Protein AF-A0A922P242-F1 (afdb_monomer)

Sequence (150 aa):
MIADEDYDGLPPDGWLEEQARAEEERQRLISHHICVDHTVHLFADAANGDATALSFAIATVQRHALAKKELRLSVNDRDRLLDVTMQARGAILALIQDRHGNARLPFAASAVDAVAALIVMWSENEPWNDRPRELRNDVHTRALWLRQEA

Nearest PDB structures (foldseek):
  8ftw-assembly1_A  TM=3.265E-01  e=3.510E+00  Salmonella enterica subsp. enterica serovar Typhimurium
  1ory-assembly1_A  TM=2.666E-01  e=3.026E+00  Aquifex aeolicus VF5
  1orj-assembly2_B  TM=2.876E-01  e=6.048E+00  Aquifex aeolicus VF5

Foldseek 3Di:
DPDPPPDPVDDPPCPVVVVVVVVVVVVLVVVVVVLLVLLLVLLLVLLVQPLLSLLVSLVSLCVQLQDQDHDADDPVSLVSNLVSLVSSLVSLLVLLCVVPNDPCSVLSSVLSVLSNVSSVSSNDPDHLVVDDPVNSCSSSVSSVVSSVSD

Solvent-accessible surface area (backbone atoms only — not comparable to full-atom values): 8123 Å² total; per-residue (Å²): 135,82,80,93,78,88,74,91,81,67,78,61,93,63,47,69,61,51,48,51,52,51,50,52,51,48,52,51,52,52,52,49,50,54,52,51,54,50,38,42,49,23,26,50,42,16,38,75,58,36,32,66,34,35,22,53,27,46,52,51,49,52,56,48,30,66,42,92,83,53,86,58,44,50,72,67,55,38,50,53,45,46,51,34,47,60,63,13,44,62,31,51,51,49,56,44,33,76,75,65,36,73,85,48,46,71,60,49,55,52,14,53,50,25,44,48,48,39,48,54,48,25,43,45,90,65,58,66,84,79,50,61,67,67,59,54,49,52,34,50,50,32,31,53,51,49,38,73,70,67

Secondary structure (DSSP, 8-state):
---S----SPPPTTHHHHHHHHHHHHHHHHHHHHHHHHHHHHHHHHHTT-HHHHHHHHHHHHHHHT-TTPPPPPHHHHHHHHHHHHHHHHHHHHHHHHHH-GGGHHHHHHHHHHHHHHHHHHHSSS-GGGS-HHHHHHHHHHHHHHHHH-

Radius of gyration: 21.46 Å; Cα contacts (8 Å, |Δi|>4): 143; chains: 1; bounding box: 56×27×65 Å

Structure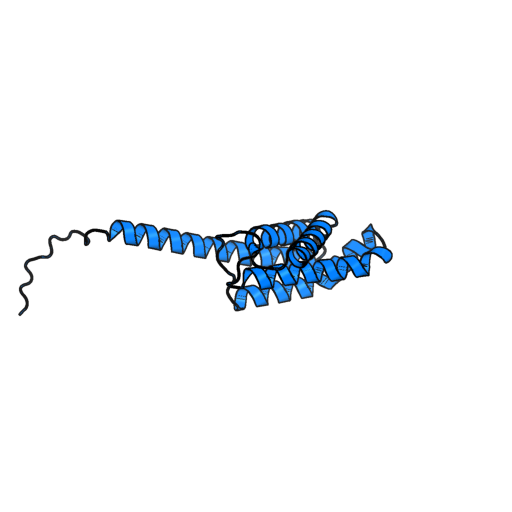 (mmCIF, N/CA/C/O backbone):
data_AF-A0A922P242-F1
#
_entry.id   AF-A0A922P242-F1
#
loop_
_atom_site.group_PDB
_atom_site.id
_atom_site.type_symbol
_atom_site.label_atom_id
_atom_site.label_alt_id
_atom_site.label_comp_id
_atom_site.label_asym_id
_atom_site.label_entity_id
_atom_site.label_seq_id
_atom_site.pdbx_PDB_ins_code
_atom_site.Cartn_x
_atom_site.Cartn_y
_atom_site.Cartn_z
_atom_site.occupancy
_atom_site.B_iso_or_equiv
_atom_site.auth_seq_id
_atom_site.auth_comp_id
_atom_site.auth_asym_id
_atom_site.auth_atom_id
_atom_site.pdbx_PDB_model_num
ATOM 1 N N . MET A 1 1 ? 38.165 -18.090 -42.884 1.00 42.22 1 MET A N 1
ATOM 2 C CA . MET A 1 1 ? 38.788 -16.816 -42.481 1.00 42.22 1 MET A CA 1
ATOM 3 C C . MET A 1 1 ? 37.833 -15.726 -42.909 1.00 42.22 1 MET A C 1
ATOM 5 O O . MET A 1 1 ? 37.749 -15.458 -44.098 1.00 42.22 1 MET A O 1
ATOM 9 N N . ILE A 1 2 ? 37.009 -15.241 -41.983 1.00 43.84 2 ILE A N 1
ATOM 10 C CA . ILE A 1 2 ? 36.173 -14.061 -42.228 1.00 43.84 2 ILE A CA 1
ATOM 11 C C . ILE A 1 2 ? 37.123 -12.872 -42.076 1.00 43.84 2 ILE A C 1
ATOM 13 O O . ILE A 1 2 ? 37.894 -12.848 -41.120 1.00 43.84 2 ILE A O 1
ATOM 17 N N . ALA A 1 3 ? 37.162 -12.007 -43.087 1.00 47.31 3 ALA A N 1
ATOM 18 C CA . ALA A 1 3 ? 38.038 -10.847 -43.125 1.00 47.31 3 ALA A CA 1
ATOM 19 C C . ALA A 1 3 ? 37.702 -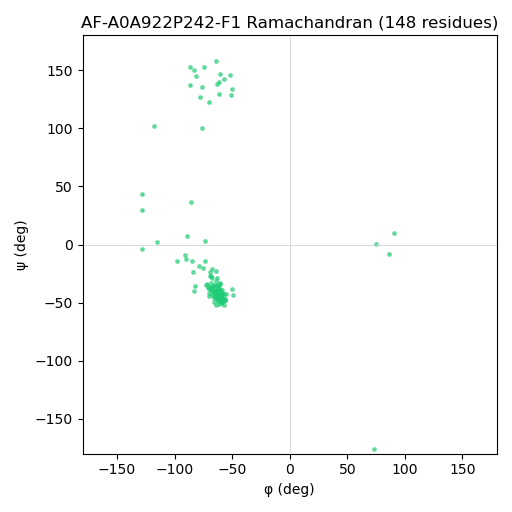9.906 -41.961 1.00 47.31 3 ALA A C 1
ATOM 21 O O . ALA A 1 3 ? 36.541 -9.572 -41.740 1.00 47.31 3 ALA A O 1
ATOM 22 N N . ASP A 1 4 ? 38.739 -9.526 -41.228 1.00 53.69 4 ASP A N 1
ATOM 23 C CA . ASP A 1 4 ? 38.725 -8.718 -40.006 1.00 53.69 4 ASP A CA 1
ATOM 24 C C . ASP A 1 4 ? 38.735 -7.206 -40.350 1.00 53.69 4 ASP A C 1
ATOM 26 O O . ASP A 1 4 ? 39.439 -6.426 -39.717 1.00 53.69 4 ASP A O 1
ATOM 30 N N . GLU A 1 5 ? 38.043 -6.793 -41.425 1.00 57.62 5 GLU A N 1
A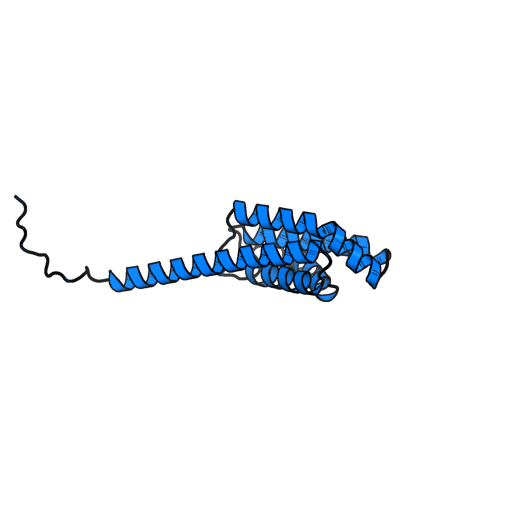TOM 31 C CA . GLU A 1 5 ? 38.271 -5.485 -42.082 1.00 57.62 5 GLU A CA 1
ATOM 32 C C . GLU A 1 5 ? 37.118 -4.464 -42.043 1.00 57.62 5 GLU A C 1
ATOM 34 O O . GLU A 1 5 ? 37.324 -3.352 -42.509 1.00 57.62 5 GLU A O 1
ATOM 39 N N . ASP A 1 6 ? 35.971 -4.734 -41.409 1.00 57.56 6 ASP A N 1
ATOM 40 C CA . ASP A 1 6 ? 34.846 -3.771 -41.370 1.00 57.56 6 ASP A CA 1
ATOM 41 C C . ASP A 1 6 ? 34.318 -3.491 -39.945 1.00 57.56 6 ASP A C 1
ATOM 43 O O . ASP A 1 6 ? 33.111 -3.450 -39.707 1.00 57.56 6 ASP A O 1
ATOM 47 N N . TYR A 1 7 ? 35.208 -3.308 -38.964 1.00 61.53 7 TYR A N 1
ATOM 48 C CA . TYR A 1 7 ? 34.835 -2.725 -37.666 1.00 61.53 7 TYR A CA 1
ATOM 49 C C . TYR A 1 7 ? 35.607 -1.420 -37.457 1.00 61.53 7 TYR A C 1
ATOM 51 O O . TYR A 1 7 ? 36.788 -1.425 -37.114 1.00 61.53 7 TYR A O 1
ATOM 59 N N . ASP A 1 8 ? 34.936 -0.289 -37.671 1.00 67.38 8 ASP A N 1
ATOM 60 C CA . ASP A 1 8 ? 35.474 1.075 -37.546 1.00 67.38 8 ASP A CA 1
ATOM 61 C C . ASP A 1 8 ? 35.692 1.524 -36.086 1.00 67.38 8 ASP A C 1
ATOM 63 O O . ASP A 1 8 ? 36.107 2.654 -35.821 1.00 67.38 8 ASP A O 1
ATOM 67 N N . GLY A 1 9 ? 35.442 0.632 -35.122 1.00 68.62 9 GLY A N 1
ATOM 68 C CA . GLY A 1 9 ? 35.561 0.915 -33.696 1.00 68.62 9 GLY A CA 1
ATOM 69 C C . GLY A 1 9 ? 34.417 1.760 -33.141 1.00 68.62 9 GLY A C 1
ATOM 70 O O . GLY A 1 9 ? 34.424 2.051 -31.941 1.00 68.62 9 GLY A O 1
ATOM 71 N N . LEU A 1 10 ? 33.440 2.145 -33.969 1.00 66.94 10 LEU A N 1
ATOM 72 C CA . LEU A 1 10 ? 32.264 2.870 -33.522 1.00 66.94 10 LEU A CA 1
ATOM 73 C C . LEU A 1 10 ? 31.200 1.871 -33.050 1.00 66.94 10 LEU A C 1
ATOM 75 O O . LEU A 1 10 ? 31.005 0.817 -33.659 1.00 66.94 10 LEU A O 1
ATOM 79 N N . PRO A 1 11 ? 30.523 2.153 -31.923 1.00 67.75 11 PRO A N 1
ATOM 80 C CA . PRO A 1 11 ? 29.405 1.328 -31.509 1.00 67.75 11 PRO A CA 1
ATOM 81 C C . PRO A 1 11 ? 28.316 1.355 -32.598 1.00 67.75 11 PRO A C 1
ATOM 83 O O . PRO A 1 11 ? 28.137 2.396 -33.234 1.00 67.75 11 PRO A O 1
ATOM 86 N N . PRO A 1 12 ? 27.576 0.249 -32.801 1.00 76.00 12 PRO A N 1
ATOM 87 C CA . PRO A 1 12 ? 26.513 0.181 -33.799 1.00 76.00 12 PRO A CA 1
ATOM 88 C C . PRO A 1 12 ? 25.523 1.343 -33.665 1.00 76.00 12 PRO A C 1
ATOM 90 O O . PRO A 1 12 ? 25.214 1.772 -32.548 1.00 76.00 12 PRO A O 1
ATOM 93 N N . ASP A 1 13 ? 24.981 1.821 -34.786 1.00 75.75 13 ASP A N 1
ATOM 94 C CA . ASP A 1 13 ? 23.935 2.847 -34.777 1.00 75.75 13 ASP A CA 1
ATOM 95 C C . ASP A 1 13 ? 22.785 2.447 -33.830 1.00 75.75 13 ASP A C 1
ATOM 97 O O . ASP A 1 13 ? 22.267 1.330 -33.882 1.00 75.75 13 ASP A O 1
ATOM 101 N N . GLY A 1 14 ? 22.400 3.357 -32.928 1.00 75.06 14 GLY A N 1
ATOM 102 C CA . GLY A 1 14 ? 21.364 3.124 -31.910 1.00 75.06 14 GLY A CA 1
ATOM 103 C C . GLY A 1 14 ? 21.843 2.472 -30.603 1.00 75.06 14 GLY A C 1
ATOM 104 O O . GLY A 1 14 ? 21.088 2.475 -29.630 1.00 75.06 14 GLY A O 1
ATOM 105 N N . TRP A 1 15 ? 23.093 1.999 -30.510 1.00 80.75 15 TRP A N 1
ATOM 106 C CA . TRP A 1 15 ? 23.633 1.364 -29.294 1.00 80.75 15 TRP A CA 1
ATOM 107 C C . TRP A 1 15 ? 23.658 2.307 -28.085 1.00 80.75 15 TRP A C 1
ATOM 109 O O . TRP A 1 15 ? 23.310 1.906 -26.978 1.00 80.75 15 TRP A O 1
ATOM 119 N N . LEU A 1 16 ? 24.005 3.583 -28.285 1.00 81.75 16 LEU A N 1
ATOM 120 C CA . LEU A 1 16 ? 23.995 4.586 -27.211 1.00 81.75 16 LEU A CA 1
ATOM 121 C C . LEU A 1 16 ? 22.571 4.894 -26.715 1.00 81.75 16 LEU A C 1
ATOM 123 O O . LEU A 1 16 ? 22.364 5.088 -25.520 1.00 81.75 16 LEU A O 1
ATOM 127 N N . GLU A 1 17 ? 21.579 4.905 -27.610 1.00 84.06 17 GLU A N 1
ATOM 128 C CA . GLU A 1 17 ? 20.168 5.106 -27.248 1.00 84.06 17 GLU A CA 1
ATOM 129 C C . GLU A 1 17 ? 19.578 3.878 -26.545 1.00 84.06 17 GLU A C 1
ATOM 131 O O . GLU A 1 17 ? 18.741 4.000 -25.649 1.00 84.06 17 GLU A O 1
ATOM 136 N N . GLU A 1 18 ? 19.998 2.679 -26.943 1.00 84.12 18 GLU A N 1
ATOM 137 C CA . GLU A 1 18 ? 19.640 1.431 -26.274 1.00 84.12 18 GLU A CA 1
ATOM 138 C C . GLU A 1 18 ? 20.275 1.341 -24.882 1.00 84.12 18 GLU A C 1
ATOM 140 O O . GLU A 1 18 ? 19.575 1.038 -23.917 1.00 84.12 18 GLU A O 1
ATOM 145 N N . GLN A 1 19 ? 21.552 1.713 -24.740 1.00 86.06 19 GLN A N 1
ATOM 146 C CA . GLN A 1 19 ? 22.212 1.815 -23.438 1.00 86.06 19 GLN A CA 1
ATOM 147 C C . GLN A 1 19 ? 21.554 2.848 -22.523 1.00 86.06 19 GLN A C 1
ATOM 149 O O . GLN A 1 19 ? 21.340 2.563 -21.347 1.00 86.06 19 GLN A O 1
ATOM 154 N N . ALA A 1 20 ? 21.199 4.024 -23.047 1.00 86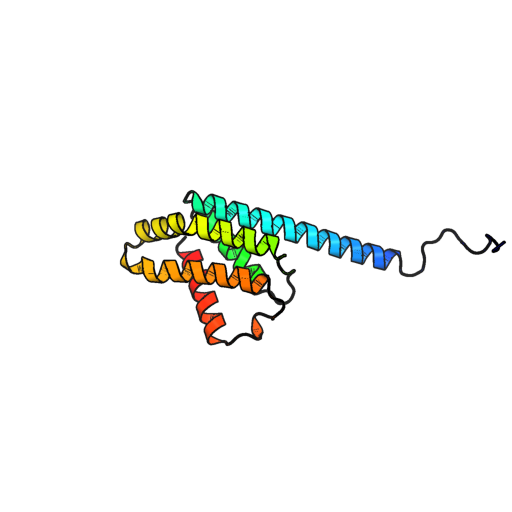.38 20 ALA A N 1
ATOM 155 C CA . ALA A 1 20 ? 20.514 5.050 -22.268 1.00 86.38 20 ALA A CA 1
ATOM 156 C C . ALA A 1 20 ? 19.148 4.558 -21.758 1.00 86.38 20 ALA A C 1
ATOM 158 O O . ALA A 1 20 ? 18.833 4.741 -20.583 1.00 86.38 20 ALA A O 1
ATOM 159 N N . ARG A 1 21 ? 18.368 3.872 -22.608 1.00 87.75 21 ARG A N 1
ATOM 160 C CA . ARG A 1 21 ? 17.091 3.256 -22.206 1.00 87.75 21 ARG A CA 1
ATOM 161 C C . ARG A 1 21 ? 17.278 2.146 -21.173 1.00 87.75 21 ARG A C 1
ATOM 163 O O . ARG A 1 21 ? 16.521 2.093 -20.208 1.00 87.75 21 ARG A O 1
ATOM 170 N N . ALA A 1 22 ? 18.283 1.290 -21.350 1.00 88.69 22 ALA A N 1
ATOM 171 C CA . ALA A 1 22 ? 18.586 0.215 -20.409 1.00 88.69 22 ALA A CA 1
ATOM 172 C C . ALA A 1 22 ? 19.005 0.757 -19.032 1.00 88.69 22 ALA A C 1
ATOM 174 O O . ALA A 1 22 ? 18.568 0.239 -18.005 1.00 88.69 22 ALA A O 1
ATOM 175 N N . GLU A 1 23 ? 19.811 1.821 -18.991 1.00 89.75 23 GLU A N 1
ATOM 176 C CA . GLU A 1 23 ? 20.209 2.454 -17.731 1.00 89.75 23 GLU A CA 1
ATOM 177 C C . GLU A 1 23 ? 19.039 3.202 -17.073 1.00 89.75 23 GLU A C 1
ATOM 179 O O . GLU A 1 23 ? 18.878 3.124 -15.856 1.00 89.75 23 GLU A O 1
ATOM 184 N N . GLU A 1 24 ? 18.165 3.857 -17.846 1.00 89.69 24 GLU A N 1
ATOM 185 C CA . GLU A 1 24 ? 16.932 4.459 -17.316 1.00 89.69 24 GLU A CA 1
ATOM 186 C C . GLU A 1 24 ? 16.014 3.397 -16.691 1.00 89.69 24 GLU A C 1
ATOM 188 O O . GLU A 1 24 ? 15.530 3.566 -15.567 1.00 89.69 24 GLU A O 1
ATOM 193 N N . GLU A 1 25 ? 15.805 2.273 -17.381 1.00 89.12 25 GLU A N 1
ATOM 194 C CA . GLU A 1 25 ? 15.020 1.150 -16.869 1.00 89.12 25 GLU A CA 1
ATOM 195 C C . GLU A 1 25 ? 15.644 0.563 -15.600 1.00 89.12 25 GLU A C 1
ATOM 197 O O . GLU A 1 25 ? 14.951 0.364 -14.597 1.00 89.12 25 GLU A O 1
ATOM 202 N N . ARG A 1 26 ? 16.963 0.363 -15.593 1.00 88.62 26 ARG A N 1
ATOM 203 C CA . ARG A 1 26 ? 17.700 -0.096 -14.414 1.00 88.62 26 ARG A CA 1
ATOM 204 C C . ARG A 1 26 ? 17.538 0.864 -13.239 1.00 88.62 26 ARG A C 1
ATOM 206 O O . ARG A 1 26 ? 17.245 0.419 -12.129 1.00 88.62 26 ARG A O 1
ATOM 213 N N . GLN A 1 27 ? 17.686 2.167 -13.462 1.00 89.06 27 GLN A N 1
ATOM 214 C CA . GLN A 1 27 ? 17.541 3.171 -12.412 1.00 89.06 27 GLN A CA 1
ATOM 215 C C . GLN A 1 27 ? 16.114 3.200 -11.859 1.00 89.06 27 GLN A C 1
ATOM 217 O O . GLN A 1 27 ? 15.905 3.339 -10.650 1.00 89.06 27 GLN A O 1
ATOM 222 N N . ARG A 1 28 ? 15.124 2.998 -12.730 1.00 88.69 28 ARG A N 1
ATOM 223 C CA . ARG A 1 28 ? 13.720 2.875 -12.344 1.00 88.69 28 ARG A CA 1
ATOM 224 C C . ARG A 1 28 ? 13.470 1.634 -11.483 1.00 88.69 28 ARG A C 1
ATOM 226 O O . ARG A 1 28 ? 12.773 1.741 -10.476 1.00 88.69 28 ARG A O 1
ATOM 233 N N . LEU A 1 29 ? 14.064 0.490 -11.829 1.00 88.88 29 LEU A N 1
ATOM 234 C CA . LEU A 1 29 ? 13.989 -0.745 -11.038 1.00 88.88 29 LEU A CA 1
ATOM 235 C C . LEU A 1 29 ? 14.652 -0.585 -9.662 1.00 88.88 29 LEU A C 1
ATOM 237 O O . LEU A 1 29 ? 14.060 -0.967 -8.654 1.00 88.88 29 LEU A O 1
ATOM 241 N N . ILE A 1 30 ? 15.835 0.035 -9.600 1.00 88.88 30 ILE A N 1
ATOM 242 C CA . ILE A 1 30 ? 16.531 0.328 -8.335 1.00 88.88 30 ILE A CA 1
ATOM 243 C C . ILE A 1 30 ? 15.674 1.242 -7.455 1.00 88.88 30 ILE A C 1
ATOM 245 O O . ILE A 1 30 ? 15.451 0.947 -6.282 1.00 88.88 30 ILE A O 1
ATOM 249 N N . SER A 1 31 ? 15.154 2.335 -8.021 1.00 88.00 31 SER A N 1
ATOM 250 C CA . SER A 1 31 ? 14.299 3.273 -7.289 1.00 88.00 31 SER A CA 1
ATOM 251 C C . SER A 1 31 ? 13.028 2.600 -6.767 1.00 88.00 31 SER A C 1
ATOM 253 O O . SER A 1 31 ? 12.631 2.849 -5.628 1.00 88.00 31 SER A O 1
ATOM 255 N N . HIS A 1 32 ? 12.423 1.717 -7.564 1.00 91.12 32 HIS A N 1
ATOM 256 C CA . HIS A 1 32 ? 11.266 0.936 -7.145 1.00 91.12 32 HIS A CA 1
ATOM 257 C C . HIS A 1 32 ? 11.599 0.016 -5.969 1.00 91.12 32 HIS A C 1
ATOM 259 O O . HIS A 1 32 ? 10.885 0.044 -4.970 1.00 91.12 32 HIS A O 1
ATOM 265 N N . HIS A 1 33 ? 12.706 -0.726 -6.038 1.00 89.69 33 HIS A N 1
ATOM 266 C CA . HIS A 1 33 ? 13.118 -1.621 -4.957 1.00 89.69 33 HIS A CA 1
ATOM 267 C C . HIS A 1 33 ? 13.395 -0.864 -3.650 1.00 89.69 33 HIS A C 1
ATOM 269 O O . HIS A 1 33 ? 12.873 -1.235 -2.602 1.00 89.69 33 HIS A O 1
ATOM 275 N N . ILE A 1 34 ? 14.106 0.269 -3.722 1.00 90.62 34 ILE A N 1
ATOM 276 C CA . ILE A 1 34 ? 14.337 1.148 -2.563 1.00 90.62 34 ILE A CA 1
ATOM 277 C C . ILE A 1 34 ? 13.008 1.638 -1.978 1.00 90.62 34 ILE A C 1
ATOM 279 O O . ILE A 1 34 ? 12.836 1.669 -0.761 1.00 90.62 34 ILE A O 1
ATOM 283 N N . CYS A 1 35 ? 12.055 2.019 -2.832 1.00 92.38 35 CYS A N 1
ATOM 284 C CA . CYS A 1 35 ? 10.748 2.476 -2.375 1.00 92.38 35 CYS A CA 1
ATOM 285 C C . CYS A 1 35 ? 9.969 1.364 -1.659 1.00 92.38 35 CYS A C 1
ATOM 287 O O . CYS A 1 35 ? 9.320 1.631 -0.645 1.00 92.38 35 CYS A O 1
ATOM 289 N N . VAL A 1 36 ? 10.027 0.132 -2.168 1.00 94.19 36 VAL A N 1
ATOM 290 C CA . VAL A 1 36 ? 9.395 -1.036 -1.543 1.00 94.19 36 VAL A CA 1
ATOM 291 C C . VAL A 1 36 ? 10.031 -1.323 -0.188 1.00 94.19 36 VAL A C 1
ATOM 293 O O . VAL A 1 36 ? 9.307 -1.376 0.803 1.00 94.19 36 VAL A O 1
ATOM 296 N N . ASP A 1 37 ? 11.359 -1.433 -0.111 1.00 96.06 37 ASP A N 1
ATOM 297 C CA . ASP A 1 37 ? 12.053 -1.709 1.153 1.00 96.06 37 ASP A CA 1
ATOM 298 C C . ASP A 1 37 ? 11.807 -0.605 2.188 1.00 96.06 37 ASP A C 1
ATOM 300 O O . ASP A 1 37 ? 11.533 -0.888 3.353 1.00 96.06 37 ASP A O 1
ATOM 304 N N . HIS A 1 38 ? 11.803 0.662 1.768 1.00 96.31 38 HIS A N 1
ATOM 305 C CA . HIS A 1 38 ? 11.432 1.766 2.650 1.00 96.31 38 HIS A CA 1
ATOM 306 C C . HIS A 1 38 ? 9.989 1.635 3.159 1.00 96.31 38 HIS A C 1
ATOM 308 O O . HIS A 1 38 ? 9.730 1.838 4.341 1.00 96.31 38 HIS A O 1
ATOM 314 N N . THR A 1 39 ? 9.047 1.236 2.299 1.00 96.62 39 THR A N 1
ATOM 315 C CA . THR A 1 39 ? 7.648 1.003 2.700 1.00 96.62 39 THR A CA 1
ATOM 316 C C . THR A 1 39 ? 7.534 -0.151 3.698 1.00 96.62 39 THR A C 1
ATOM 318 O O . THR A 1 39 ? 6.774 -0.054 4.660 1.00 96.62 39 THR A O 1
ATOM 321 N N . VAL A 1 40 ? 8.317 -1.218 3.511 1.00 96.69 40 VAL A N 1
ATOM 322 C CA . VAL A 1 40 ? 8.414 -2.336 4.461 1.00 96.69 40 VAL A CA 1
ATOM 323 C C . VAL A 1 40 ? 8.900 -1.844 5.827 1.00 96.69 40 VAL A C 1
ATOM 325 O O . VAL A 1 40 ? 8.293 -2.185 6.841 1.00 96.69 40 VAL A O 1
ATOM 328 N N . HIS A 1 41 ? 9.940 -1.005 5.862 1.00 97.06 41 HIS A N 1
ATOM 329 C CA . HIS A 1 41 ? 10.432 -0.408 7.106 1.00 97.06 41 HIS A CA 1
ATOM 330 C C . HIS A 1 41 ? 9.374 0.455 7.801 1.00 97.06 41 HIS A C 1
ATOM 332 O O . HIS A 1 41 ? 9.156 0.288 8.996 1.00 97.06 41 HIS A O 1
ATOM 338 N N . LEU A 1 42 ? 8.647 1.295 7.060 1.00 97.31 42 LEU A N 1
ATOM 339 C CA . LEU A 1 42 ? 7.584 2.124 7.635 1.00 97.31 42 LEU A CA 1
ATOM 340 C C . LEU A 1 42 ? 6.446 1.287 8.246 1.00 97.31 42 LEU A C 1
ATOM 342 O O . LEU A 1 42 ? 5.916 1.643 9.297 1.00 97.31 42 LEU A O 1
ATOM 346 N N . PHE A 1 43 ? 6.072 0.160 7.630 1.00 96.69 43 PHE A N 1
ATOM 347 C CA . PHE A 1 43 ? 5.106 -0.762 8.239 1.00 96.69 43 PHE A CA 1
ATOM 348 C C . PHE A 1 43 ? 5.666 -1.464 9.481 1.00 96.69 43 PHE A C 1
ATOM 350 O O . PHE A 1 43 ? 4.926 -1.667 10.443 1.00 96.69 43 PHE A O 1
ATOM 357 N N . ALA A 1 44 ? 6.955 -1.806 9.496 1.00 96.00 44 ALA A N 1
ATOM 358 C CA . ALA A 1 44 ? 7.598 -2.357 10.685 1.00 96.00 44 ALA A CA 1
ATOM 359 C C . ALA A 1 44 ? 7.622 -1.338 11.841 1.00 96.00 44 ALA A C 1
ATOM 361 O O . ALA A 1 44 ? 7.326 -1.694 12.980 1.00 96.00 44 ALA A O 1
ATOM 362 N N . ASP A 1 45 ? 7.880 -0.062 11.556 1.00 94.88 45 ASP A N 1
ATOM 363 C CA . ASP A 1 45 ? 7.818 1.016 12.550 1.00 94.88 45 ASP A CA 1
ATOM 364 C C . ASP A 1 45 ? 6.379 1.248 13.042 1.00 94.88 45 ASP A C 1
ATOM 366 O O . ASP A 1 45 ? 6.141 1.392 14.244 1.00 94.88 45 ASP A O 1
ATOM 370 N N . ALA A 1 46 ? 5.391 1.165 12.146 1.00 93.00 46 ALA A N 1
ATOM 371 C CA . ALA A 1 46 ? 3.977 1.184 12.517 1.00 93.00 46 ALA A CA 1
ATOM 372 C C . ALA A 1 46 ? 3.592 0.017 13.444 1.00 93.00 46 ALA A C 1
ATOM 374 O O . ALA A 1 46 ? 2.773 0.192 14.348 1.00 93.00 46 ALA A O 1
ATOM 375 N N . ALA A 1 47 ? 4.206 -1.159 13.275 1.00 93.62 47 ALA A N 1
ATOM 376 C CA . ALA A 1 47 ? 4.025 -2.290 14.187 1.00 93.62 47 ALA A CA 1
ATOM 377 C C . ALA A 1 47 ? 4.552 -2.006 15.605 1.00 93.62 47 ALA A C 1
ATOM 379 O O . ALA A 1 47 ? 4.067 -2.597 16.567 1.00 93.62 47 ALA A O 1
ATOM 380 N N . ASN A 1 48 ? 5.483 -1.059 15.744 1.00 93.62 48 ASN A N 1
ATOM 381 C CA . ASN A 1 48 ? 5.973 -0.557 17.028 1.00 93.62 48 ASN A CA 1
ATOM 382 C C . ASN A 1 48 ? 5.157 0.640 17.559 1.00 93.62 48 ASN A C 1
ATOM 384 O O . ASN A 1 48 ? 5.529 1.237 18.568 1.00 93.62 48 ASN A O 1
ATOM 388 N N . GLY A 1 49 ? 4.041 0.986 16.906 1.00 90.50 49 GLY A N 1
ATOM 389 C CA . GLY A 1 49 ? 3.143 2.066 17.317 1.00 90.50 49 GLY A CA 1
ATOM 390 C C . GLY A 1 49 ? 3.459 3.438 16.714 1.00 90.50 49 GLY A C 1
ATOM 391 O O . GLY A 1 49 ? 2.859 4.426 17.141 1.00 90.50 49 GLY A O 1
ATOM 392 N N . ASP A 1 50 ? 4.359 3.534 15.727 1.00 94.56 50 ASP A N 1
ATOM 393 C CA . ASP A 1 50 ? 4.614 4.800 15.033 1.00 94.56 50 ASP A CA 1
ATOM 394 C C . ASP A 1 50 ? 3.491 5.125 14.031 1.00 94.56 50 ASP A C 1
ATOM 396 O O . ASP A 1 50 ? 3.422 4.630 12.902 1.00 94.56 50 ASP A O 1
ATOM 400 N N . ALA A 1 51 ? 2.603 6.013 14.462 1.00 92.50 51 ALA A N 1
ATOM 401 C CA . ALA A 1 51 ? 1.485 6.511 13.673 1.00 92.50 51 ALA A CA 1
ATOM 402 C C . ALA A 1 51 ? 1.922 7.297 12.421 1.00 92.50 51 ALA A C 1
ATOM 404 O O . ALA A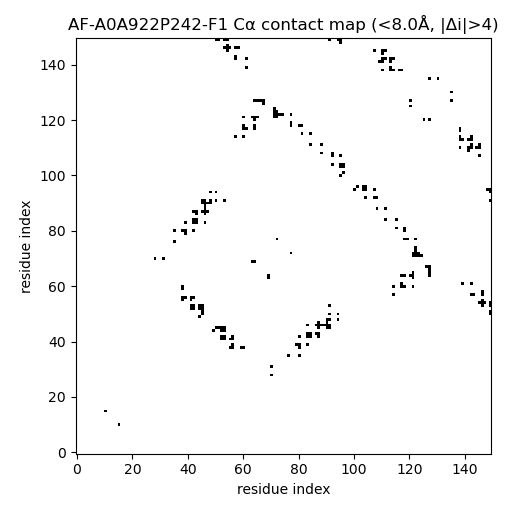 1 51 ? 1.286 7.223 11.367 1.00 92.50 51 ALA A O 1
ATOM 405 N N . THR A 1 52 ? 3.034 8.029 12.513 1.00 94.94 52 THR A N 1
ATOM 406 C CA . THR A 1 52 ? 3.553 8.824 11.395 1.00 94.94 52 THR A CA 1
ATOM 407 C C . THR A 1 52 ? 4.088 7.897 10.310 1.00 94.94 52 THR A C 1
ATOM 409 O O . THR A 1 52 ? 3.770 8.075 9.130 1.00 94.94 52 THR A O 1
ATOM 412 N N . ALA A 1 53 ? 4.833 6.863 10.710 1.00 95.50 53 ALA A N 1
ATOM 413 C CA . ALA A 1 53 ? 5.317 5.835 9.797 1.00 95.50 53 ALA A CA 1
ATOM 414 C C . ALA A 1 53 ? 4.159 5.128 9.075 1.00 95.50 53 ALA A C 1
ATOM 416 O O . ALA A 1 53 ? 4.192 4.988 7.850 1.00 95.50 53 ALA A O 1
ATOM 417 N N . LEU A 1 54 ? 3.084 4.787 9.797 1.00 95.19 54 LEU A N 1
ATOM 418 C CA . LEU A 1 54 ? 1.872 4.208 9.211 1.00 95.19 54 LEU A CA 1
ATOM 419 C C . LEU A 1 54 ? 1.260 5.108 8.130 1.00 95.19 54 LEU A C 1
ATOM 421 O O . LEU A 1 54 ? 0.935 4.638 7.035 1.00 95.19 54 LEU A O 1
ATOM 425 N N . SER A 1 55 ? 1.121 6.405 8.414 1.00 96.25 55 SER A N 1
ATOM 426 C CA . SER A 1 55 ? 0.561 7.367 7.461 1.00 96.25 55 SER A CA 1
ATOM 427 C C . SER A 1 55 ? 1.395 7.439 6.172 1.00 96.25 55 SER A C 1
ATOM 429 O O . SER A 1 55 ? 0.848 7.374 5.063 1.00 96.25 55 SER A O 1
ATOM 431 N N . PHE A 1 56 ? 2.728 7.476 6.290 1.00 96.94 56 PHE A N 1
ATOM 432 C CA . PHE A 1 56 ? 3.636 7.467 5.137 1.00 96.94 56 PHE A CA 1
ATOM 433 C C . PHE A 1 56 ? 3.626 6.140 4.366 1.00 96.94 56 PHE A C 1
ATOM 435 O O . PHE A 1 56 ? 3.637 6.155 3.129 1.00 96.94 56 PHE A O 1
ATOM 442 N N . ALA A 1 57 ? 3.551 5.002 5.062 1.00 96.88 57 ALA A N 1
ATOM 443 C CA . ALA A 1 57 ? 3.458 3.686 4.434 1.00 96.88 57 ALA A CA 1
ATOM 444 C C . ALA A 1 57 ? 2.203 3.593 3.554 1.00 96.88 57 ALA A C 1
ATOM 446 O O . ALA A 1 57 ? 2.285 3.283 2.362 1.00 96.88 57 ALA A O 1
ATOM 447 N N . ILE A 1 58 ? 1.043 3.964 4.108 1.00 97.31 58 ILE A N 1
ATOM 448 C CA . ILE A 1 58 ? -0.234 3.946 3.383 1.00 97.31 58 ILE A CA 1
ATOM 449 C C . ILE A 1 58 ? -0.212 4.935 2.214 1.00 97.31 58 ILE A C 1
ATOM 451 O O . ILE A 1 58 ? -0.671 4.597 1.121 1.00 97.31 58 ILE A O 1
ATOM 455 N N . ALA A 1 59 ? 0.343 6.138 2.402 1.00 96.75 59 ALA A N 1
ATOM 456 C CA . ALA A 1 59 ? 0.481 7.117 1.323 1.00 96.75 59 ALA A CA 1
ATOM 457 C C . ALA A 1 59 ? 1.285 6.554 0.141 1.00 96.75 59 ALA A C 1
ATOM 459 O O . ALA A 1 59 ? 0.899 6.741 -1.016 1.00 96.75 59 ALA A O 1
ATOM 460 N N . THR A 1 60 ? 2.372 5.839 0.433 1.00 95.75 60 THR A N 1
ATOM 461 C CA . THR A 1 60 ? 3.235 5.225 -0.579 1.00 95.75 60 THR A CA 1
ATOM 462 C C . THR A 1 60 ? 2.494 4.124 -1.331 1.00 95.75 60 THR A C 1
ATOM 464 O O . THR A 1 60 ? 2.423 4.173 -2.561 1.00 95.75 60 THR A O 1
ATOM 467 N N . VAL A 1 61 ? 1.840 3.203 -0.615 1.00 96.19 61 VAL A N 1
ATOM 468 C CA . VAL A 1 61 ? 1.009 2.150 -1.225 1.00 96.19 61 VAL A CA 1
ATOM 469 C C . VAL A 1 61 ? -0.076 2.753 -2.119 1.00 96.19 61 VAL A C 1
ATOM 471 O O . VAL A 1 61 ? -0.213 2.351 -3.272 1.00 96.19 61 VAL A O 1
ATOM 474 N N . GLN A 1 62 ? -0.814 3.761 -1.640 1.00 95.12 62 GLN A N 1
ATOM 475 C CA . GLN A 1 62 ? -1.843 4.437 -2.435 1.00 95.12 62 GLN A CA 1
ATOM 476 C C . GLN A 1 62 ? -1.263 5.072 -3.700 1.00 95.12 62 GLN A C 1
ATOM 478 O O . GLN A 1 62 ? -1.836 4.922 -4.778 1.00 95.12 62 GLN A O 1
ATOM 483 N N . ARG A 1 63 ? -0.129 5.774 -3.589 1.00 93.31 63 ARG A N 1
ATOM 484 C CA . ARG A 1 63 ? 0.511 6.427 -4.735 1.00 93.31 63 ARG A CA 1
ATOM 485 C C . ARG A 1 63 ? 0.811 5.423 -5.843 1.00 93.31 63 ARG A C 1
ATOM 487 O O . ARG A 1 63 ? 0.486 5.697 -6.995 1.00 93.31 63 ARG A O 1
ATOM 494 N N . HIS A 1 64 ? 1.400 4.278 -5.503 1.00 92.56 64 HIS A N 1
ATOM 495 C CA . HIS A 1 64 ? 1.833 3.313 -6.510 1.00 92.56 64 HIS A CA 1
ATOM 496 C C . HIS A 1 64 ? 0.718 2.385 -6.996 1.00 92.56 64 HIS A C 1
ATOM 498 O O . HIS A 1 64 ? 0.606 2.162 -8.201 1.00 92.56 64 HIS A O 1
ATOM 504 N N . ALA A 1 65 ? -0.157 1.911 -6.106 1.00 92.00 65 ALA A N 1
ATOM 505 C CA . ALA A 1 65 ? -1.279 1.049 -6.482 1.00 92.00 65 ALA A CA 1
ATOM 506 C C . ALA A 1 65 ? -2.252 1.742 -7.453 1.00 92.00 65 ALA A C 1
ATOM 508 O O . ALA A 1 65 ? -2.814 1.108 -8.346 1.00 92.00 65 ALA A O 1
ATOM 509 N N . LEU A 1 66 ? -2.441 3.058 -7.303 1.00 90.50 66 LEU A N 1
ATOM 510 C CA . LEU A 1 66 ? -3.385 3.842 -8.106 1.00 90.50 66 LEU A CA 1
ATOM 511 C C . LEU A 1 66 ? -2.765 4.417 -9.389 1.00 90.50 66 LEU A C 1
ATOM 513 O O . LEU A 1 66 ? -3.485 4.909 -10.265 1.00 90.50 66 LEU A O 1
ATOM 517 N N . ALA A 1 67 ? -1.440 4.381 -9.519 1.00 87.50 67 ALA A N 1
ATOM 518 C CA . ALA A 1 67 ? -0.754 4.955 -10.663 1.00 87.50 67 ALA A CA 1
ATOM 519 C C . ALA A 1 67 ? -0.884 4.072 -11.915 1.00 87.50 67 ALA A C 1
ATOM 521 O O . ALA A 1 67 ? -0.692 2.856 -11.898 1.00 87.50 67 ALA A O 1
ATOM 522 N N . LYS A 1 68 ? -1.173 4.715 -13.054 1.00 79.06 68 LYS A N 1
ATOM 523 C CA . LYS A 1 68 ? -1.396 4.030 -14.341 1.00 79.06 68 LYS A CA 1
ATOM 524 C C . LYS A 1 68 ? -0.137 3.394 -14.935 1.00 79.06 68 LYS A C 1
ATOM 526 O O . LYS A 1 68 ? -0.257 2.471 -15.727 1.00 79.06 68 LYS A O 1
ATOM 531 N N . LYS A 1 69 ? 1.042 3.935 -14.623 1.00 78.38 69 LYS A N 1
ATOM 532 C CA . LYS A 1 69 ? 2.317 3.574 -15.260 1.00 78.38 69 LYS A CA 1
ATOM 533 C C . LYS A 1 69 ? 3.395 3.222 -14.236 1.00 78.38 69 LYS A C 1
ATOM 535 O O . LYS A 1 69 ? 4.563 3.480 -14.489 1.00 78.38 69 LYS A O 1
ATOM 540 N N . GLU A 1 70 ? 3.029 2.688 -13.078 1.00 82.25 70 GLU A N 1
ATOM 541 C CA . GLU A 1 70 ? 4.015 2.277 -12.074 1.00 82.25 70 GLU A CA 1
ATOM 542 C C . GLU A 1 70 ? 4.527 0.860 -12.303 1.00 82.25 70 GLU A C 1
ATOM 544 O O . GLU A 1 70 ? 3.836 0.024 -12.889 1.00 82.25 70 GLU A O 1
ATOM 549 N N . LEU A 1 71 ? 5.755 0.613 -11.843 1.00 89.88 71 LEU A N 1
ATOM 550 C CA . LEU A 1 71 ? 6.300 -0.740 -11.801 1.00 89.88 71 LEU A CA 1
ATOM 551 C C . LEU A 1 71 ? 5.461 -1.586 -10.842 1.00 89.88 71 LEU A C 1
ATOM 553 O O . LEU A 1 71 ? 5.036 -1.109 -9.785 1.00 89.88 71 LEU A O 1
ATOM 557 N N . ARG A 1 72 ? 5.187 -2.827 -11.242 1.00 91.88 72 ARG A N 1
ATOM 558 C CA . ARG A 1 72 ? 4.429 -3.785 -10.437 1.00 91.88 72 ARG A CA 1
ATOM 559 C C . ARG A 1 72 ? 5.341 -4.429 -9.411 1.00 91.88 72 ARG A C 1
ATOM 561 O O . ARG A 1 72 ? 6.509 -4.682 -9.696 1.00 91.88 72 ARG A O 1
ATOM 568 N N . LEU A 1 73 ? 4.775 -4.712 -8.245 1.00 94.06 73 LEU A N 1
ATOM 569 C CA . LEU A 1 73 ? 5.479 -5.480 -7.229 1.00 94.06 73 LEU A CA 1
ATOM 570 C C . LEU A 1 73 ? 5.808 -6.869 -7.770 1.00 94.06 73 LEU A C 1
ATOM 572 O O . LEU A 1 73 ? 4.970 -7.513 -8.407 1.00 94.06 73 LEU A O 1
ATOM 576 N N . SER A 1 74 ? 7.005 -7.355 -7.449 1.00 94.31 74 SER A N 1
ATOM 577 C CA . SER A 1 74 ? 7.274 -8.783 -7.551 1.00 94.31 74 SER A CA 1
ATOM 578 C C . SER A 1 74 ? 6.385 -9.546 -6.558 1.00 94.31 74 SER A C 1
ATOM 580 O O . SER A 1 74 ? 5.922 -8.991 -5.559 1.00 94.31 74 SER A O 1
ATOM 582 N N . VAL A 1 75 ? 6.154 -10.838 -6.807 1.00 94.50 75 VAL A N 1
ATOM 583 C CA . VAL A 1 75 ? 5.399 -11.700 -5.878 1.00 94.50 75 VAL A CA 1
ATOM 584 C C . VAL A 1 75 ? 6.030 -11.679 -4.481 1.00 94.50 75 VAL A C 1
ATOM 586 O O . VAL A 1 75 ? 5.322 -11.520 -3.492 1.00 94.50 75 VAL A O 1
ATOM 589 N N . ASN A 1 76 ? 7.362 -11.739 -4.412 1.00 95.44 76 ASN A N 1
ATOM 590 C CA . ASN A 1 76 ? 8.097 -11.703 -3.150 1.00 95.44 76 ASN A CA 1
ATOM 591 C C . ASN A 1 76 ? 7.907 -10.371 -2.412 1.00 95.44 76 ASN A C 1
ATOM 593 O O . ASN A 1 76 ? 7.705 -10.367 -1.203 1.00 95.44 76 ASN A O 1
ATOM 597 N N . ASP A 1 77 ? 7.952 -9.243 -3.123 1.00 96.06 77 ASP A N 1
ATOM 598 C CA . ASP A 1 77 ? 7.773 -7.920 -2.516 1.00 96.06 77 ASP A CA 1
ATOM 599 C C . ASP A 1 77 ? 6.341 -7.699 -2.028 1.00 96.06 77 ASP A C 1
ATOM 601 O O . ASP A 1 77 ? 6.131 -7.146 -0.948 1.00 96.06 77 ASP A O 1
ATOM 605 N N . ARG A 1 78 ? 5.353 -8.175 -2.796 1.00 96.69 78 ARG A N 1
ATOM 606 C CA . ARG A 1 78 ? 3.950 -8.192 -2.377 1.00 96.69 78 ARG A CA 1
ATOM 607 C C . ARG A 1 78 ? 3.790 -8.968 -1.076 1.00 96.69 78 ARG A C 1
ATOM 609 O O . ARG A 1 78 ? 3.209 -8.439 -0.134 1.00 96.69 78 ARG A O 1
ATOM 616 N N . ASP A 1 79 ? 4.301 -10.194 -1.024 1.00 97.31 79 ASP A N 1
ATOM 617 C CA . ASP A 1 79 ? 4.136 -11.066 0.139 1.00 97.31 79 ASP A CA 1
ATOM 618 C C . ASP A 1 79 ? 4.857 -10.483 1.365 1.00 97.31 79 ASP A C 1
ATOM 620 O O . ASP A 1 79 ? 4.256 -10.387 2.432 1.00 97.31 79 ASP A O 1
ATOM 624 N N . ARG A 1 80 ? 6.073 -9.940 1.190 1.00 96.88 80 ARG A N 1
ATOM 625 C CA . ARG A 1 80 ? 6.788 -9.196 2.244 1.00 96.88 80 ARG A CA 1
ATOM 626 C C . ARG A 1 80 ? 5.965 -8.025 2.783 1.00 96.88 80 ARG A C 1
ATOM 628 O O . ARG A 1 80 ? 5.875 -7.862 3.997 1.00 96.88 80 ARG A O 1
ATOM 635 N N . LEU A 1 81 ? 5.374 -7.208 1.905 1.00 97.50 81 LEU A N 1
ATOM 636 C CA . LEU A 1 81 ? 4.546 -6.063 2.301 1.00 97.50 81 LEU A CA 1
ATOM 637 C C . LEU A 1 81 ? 3.267 -6.495 3.026 1.00 97.50 81 LEU A C 1
ATOM 639 O O . LEU A 1 81 ? 2.876 -5.861 4.009 1.00 97.50 81 LEU A O 1
ATOM 643 N N . LEU A 1 82 ? 2.620 -7.568 2.569 1.00 98.00 82 LEU A N 1
ATOM 644 C CA . LEU A 1 82 ? 1.441 -8.128 3.227 1.00 98.00 82 LEU A CA 1
ATOM 645 C C . LEU A 1 82 ? 1.786 -8.643 4.625 1.00 98.00 82 LEU A C 1
ATOM 647 O O . LEU A 1 82 ? 1.082 -8.306 5.577 1.00 98.00 82 LEU A O 1
ATOM 651 N N . ASP A 1 83 ? 2.890 -9.376 4.765 1.00 97.62 83 ASP A N 1
ATOM 652 C CA . ASP A 1 83 ? 3.343 -9.912 6.047 1.00 97.62 83 ASP A CA 1
ATOM 653 C C . ASP A 1 83 ? 3.587 -8.799 7.069 1.00 97.62 83 ASP A C 1
ATOM 655 O O . ASP A 1 83 ? 3.044 -8.852 8.176 1.00 97.62 83 ASP A O 1
ATOM 659 N N . VAL A 1 84 ? 4.338 -7.752 6.706 1.00 97.12 84 VAL A N 1
ATOM 660 C CA . VAL A 1 84 ? 4.589 -6.638 7.639 1.00 97.12 84 VAL A CA 1
ATOM 661 C C . VAL A 1 84 ? 3.330 -5.825 7.930 1.00 97.12 84 VAL A C 1
ATOM 663 O O . VAL A 1 84 ? 3.140 -5.385 9.062 1.00 97.12 84 VAL A O 1
ATOM 666 N N . THR A 1 85 ? 2.414 -5.688 6.966 1.00 97.38 85 THR A N 1
ATOM 667 C CA . THR A 1 85 ? 1.113 -5.040 7.201 1.00 97.38 85 THR A CA 1
ATOM 668 C C . THR A 1 85 ? 0.280 -5.839 8.211 1.00 97.38 85 THR A C 1
ATOM 670 O O . THR A 1 85 ? -0.331 -5.262 9.112 1.00 97.38 85 THR A O 1
ATOM 673 N N . MET A 1 86 ? 0.267 -7.172 8.105 1.00 95.75 86 MET A N 1
ATOM 674 C CA . MET A 1 86 ? -0.453 -8.043 9.041 1.00 95.75 86 MET A CA 1
ATOM 675 C C . MET A 1 86 ? 0.190 -8.071 10.427 1.00 95.75 86 MET A C 1
ATOM 677 O O . MET A 1 86 ? -0.533 -8.077 11.424 1.00 95.75 86 MET A O 1
ATOM 681 N N . GLN A 1 87 ? 1.520 -8.015 10.513 1.00 95.62 87 GLN A N 1
ATOM 682 C CA . GLN A 1 87 ? 2.227 -7.845 11.786 1.00 95.62 87 GLN A CA 1
ATOM 683 C C . GLN A 1 87 ? 1.875 -6.501 12.442 1.00 95.62 87 GLN A C 1
ATOM 685 O O . GLN A 1 87 ? 1.593 -6.455 13.639 1.00 95.62 87 GLN A O 1
ATOM 690 N N . ALA A 1 88 ? 1.793 -5.423 11.655 1.00 96.31 88 ALA A N 1
ATOM 691 C CA . ALA A 1 88 ? 1.422 -4.099 12.147 1.00 96.31 88 ALA A CA 1
ATOM 692 C C . ALA A 1 88 ? -0.050 -3.990 12.574 1.00 96.31 88 ALA A C 1
ATOM 694 O O . ALA A 1 88 ? -0.387 -3.150 13.408 1.00 96.31 88 ALA A O 1
ATOM 695 N N . ARG A 1 89 ? -0.939 -4.849 12.055 1.00 97.19 89 ARG A N 1
ATOM 696 C CA . ARG A 1 89 ? -2.395 -4.781 12.273 1.00 97.19 89 ARG A CA 1
ATOM 697 C C . ARG A 1 89 ? -2.788 -4.623 13.742 1.00 97.19 89 ARG A C 1
ATOM 699 O O . ARG A 1 89 ? -3.671 -3.827 14.041 1.00 97.19 89 ARG A O 1
ATOM 706 N N . GLY A 1 90 ? -2.157 -5.364 14.653 1.00 96.88 90 GLY A N 1
ATOM 707 C CA . GLY A 1 90 ? -2.456 -5.272 16.087 1.00 96.88 90 GLY A CA 1
ATOM 708 C C . GLY A 1 90 ? -2.170 -3.882 16.660 1.00 96.88 90 GLY A C 1
ATOM 709 O O . GLY A 1 90 ? -3.039 -3.291 17.297 1.00 96.88 90 GLY A O 1
ATOM 710 N N . ALA A 1 91 ? -0.985 -3.341 16.370 1.00 96.50 91 ALA A N 1
ATOM 711 C CA . ALA A 1 91 ? -0.571 -2.011 16.813 1.00 96.50 91 ALA A CA 1
ATOM 712 C C . ALA A 1 91 ? -1.422 -0.901 16.182 1.00 96.50 91 ALA A C 1
ATOM 714 O O . ALA A 1 91 ? -1.845 0.019 16.877 1.00 96.50 91 ALA A O 1
ATOM 715 N N . ILE A 1 92 ? -1.756 -1.031 14.893 1.00 95.75 92 ILE A N 1
ATOM 716 C CA . ILE A 1 92 ? -2.652 -0.104 14.189 1.00 95.75 92 ILE A CA 1
ATOM 717 C C . ILE A 1 92 ? -4.017 -0.046 14.886 1.00 95.75 92 ILE A C 1
ATOM 719 O O . ILE A 1 92 ? -4.541 1.034 15.157 1.00 95.75 92 ILE A O 1
ATOM 723 N N . LEU A 1 93 ? -4.604 -1.205 15.199 1.00 96.69 93 LEU A N 1
ATOM 724 C CA . LEU A 1 93 ? -5.905 -1.260 15.863 1.00 96.69 93 LEU A CA 1
ATOM 725 C C . LEU A 1 93 ? -5.851 -0.708 17.287 1.00 96.69 93 LEU A C 1
ATOM 727 O O . LEU A 1 93 ? -6.770 0.012 17.667 1.00 96.69 93 LEU A O 1
ATOM 731 N N . ALA A 1 94 ? -4.785 -0.993 18.039 1.00 96.25 94 ALA A N 1
ATOM 732 C CA . ALA A 1 94 ? -4.576 -0.422 19.367 1.00 96.25 94 ALA A CA 1
ATOM 733 C C . ALA A 1 94 ? -4.485 1.112 19.310 1.00 96.25 94 ALA A C 1
ATOM 735 O O . ALA A 1 94 ? -5.172 1.798 20.059 1.00 96.25 94 ALA A O 1
ATOM 736 N N . LEU A 1 95 ? -3.742 1.661 18.345 1.00 93.94 95 LEU A N 1
ATOM 737 C CA . LEU A 1 95 ? -3.614 3.106 18.158 1.00 93.94 95 LEU A CA 1
ATOM 738 C C . LEU A 1 95 ? -4.966 3.786 17.895 1.00 93.94 95 LEU A C 1
ATOM 740 O O . LEU A 1 95 ? -5.278 4.829 18.472 1.00 93.94 95 LEU A O 1
ATOM 744 N N . ILE A 1 96 ? -5.797 3.180 17.047 1.00 94.94 96 ILE A N 1
ATOM 745 C CA . ILE A 1 96 ? -7.146 3.686 16.770 1.00 94.94 96 ILE A CA 1
ATOM 746 C C . ILE A 1 96 ? -8.064 3.520 17.987 1.00 94.94 96 ILE A C 1
ATOM 748 O O . ILE A 1 96 ? -8.879 4.405 18.267 1.00 94.94 96 ILE A O 1
ATOM 752 N N . GLN A 1 97 ? -7.939 2.408 18.716 1.00 95.50 97 GLN A N 1
ATOM 753 C CA . GLN A 1 97 ? -8.682 2.162 19.949 1.00 95.50 97 GLN A CA 1
ATOM 754 C C . GLN A 1 97 ? -8.401 3.245 20.990 1.00 95.50 97 GLN A C 1
ATOM 756 O O . GLN A 1 97 ? -9.343 3.783 21.569 1.00 95.50 97 GLN A O 1
ATOM 761 N N . ASP A 1 98 ? -7.135 3.601 21.185 1.00 94.19 98 ASP A N 1
ATOM 762 C CA . ASP A 1 98 ? -6.721 4.595 22.172 1.00 94.19 98 ASP A CA 1
ATOM 763 C C . ASP A 1 98 ? -7.248 5.996 21.829 1.00 94.19 98 ASP A C 1
ATOM 765 O O . ASP A 1 98 ? -7.636 6.756 22.716 1.00 94.19 98 ASP A O 1
ATOM 769 N N . ARG A 1 99 ? -7.328 6.335 20.535 1.00 91.56 99 ARG A N 1
ATOM 770 C CA . ARG A 1 99 ? -7.797 7.653 20.073 1.00 91.56 99 ARG A CA 1
ATOM 771 C C . ARG A 1 99 ? -9.317 7.797 20.012 1.00 91.56 99 ARG A C 1
ATOM 773 O O . ARG A 1 99 ? -9.836 8.886 20.258 1.00 91.56 99 ARG A O 1
ATOM 780 N N . HIS A 1 100 ? -10.039 6.738 19.648 1.00 92.62 100 HIS A N 1
ATOM 781 C CA . HIS A 1 100 ? -11.470 6.828 19.315 1.00 92.62 100 HIS A CA 1
ATOM 782 C C . HIS A 1 100 ? -12.362 5.835 20.066 1.00 92.62 100 HIS A C 1
ATOM 784 O O . HIS A 1 100 ? -13.586 5.855 19.901 1.00 92.62 100 HIS A O 1
ATOM 790 N N . GLY A 1 101 ? -11.772 4.957 20.873 1.00 91.69 101 GLY A N 1
ATOM 791 C CA . GLY A 1 101 ? -12.462 3.873 21.555 1.00 91.69 101 GLY A CA 1
ATOM 792 C C . GLY A 1 101 ? -12.882 2.728 20.629 1.00 91.69 101 GLY A C 1
ATOM 793 O O . GLY A 1 101 ? -12.634 2.701 19.422 1.00 91.69 101 GLY A O 1
ATOM 794 N N . A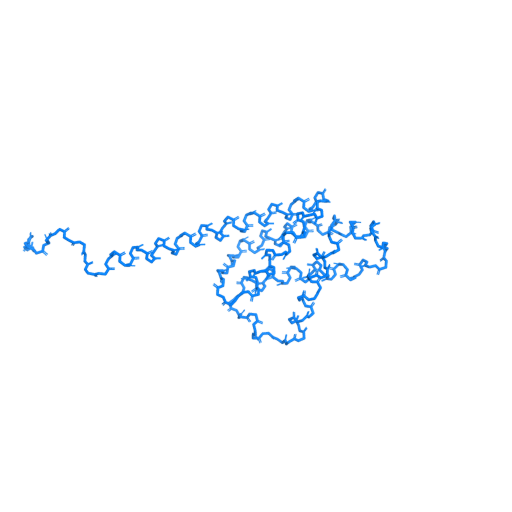SN A 1 102 ? -13.589 1.759 21.212 1.00 94.44 102 ASN A N 1
ATOM 795 C CA . ASN A 1 102 ? -13.912 0.487 20.555 1.00 94.44 102 ASN A CA 1
ATOM 796 C C . ASN A 1 102 ? -14.885 0.612 19.372 1.00 94.44 102 ASN A C 1
ATOM 798 O O . ASN A 1 102 ? -14.933 -0.275 18.523 1.00 94.44 102 ASN A O 1
ATOM 802 N N . ALA A 1 103 ? -15.666 1.694 19.298 1.00 93.00 103 ALA A N 1
ATOM 803 C CA . ALA A 1 103 ? -16.715 1.850 18.288 1.00 93.00 103 ALA A CA 1
ATOM 804 C C . ALA A 1 103 ? -16.166 1.888 16.850 1.00 93.00 103 ALA A C 1
ATOM 806 O O . ALA A 1 103 ? -16.856 1.474 15.920 1.00 93.00 103 ALA A O 1
ATOM 807 N N . ARG A 1 104 ? -14.924 2.356 16.660 1.00 94.12 104 ARG A N 1
ATOM 808 C CA . ARG A 1 104 ? -14.291 2.462 15.335 1.00 94.12 104 ARG A CA 1
ATOM 809 C C . ARG A 1 104 ? -13.488 1.227 14.925 1.00 94.12 104 ARG A C 1
ATOM 811 O O . ARG A 1 104 ? -13.109 1.125 13.761 1.00 94.12 104 ARG A O 1
ATOM 818 N N . LEU A 1 105 ? -13.270 0.271 15.832 1.00 95.31 105 LEU A N 1
ATOM 819 C CA . LEU A 1 105 ? -12.436 -0.906 15.569 1.00 95.31 105 LEU A CA 1
ATOM 820 C C . LEU A 1 105 ? -12.891 -1.751 14.369 1.00 95.31 105 LEU A C 1
ATOM 822 O O . LEU A 1 105 ? -12.028 -2.125 13.576 1.00 95.31 105 LEU A O 1
ATOM 826 N N . PRO A 1 106 ? -14.197 -2.027 14.159 1.00 96.69 106 PRO A N 1
ATOM 827 C CA . PRO A 1 106 ? -14.624 -2.802 12.993 1.00 96.69 106 PRO A CA 1
ATOM 828 C C . PRO A 1 106 ? -14.293 -2.105 11.668 1.00 96.69 106 PRO A C 1
ATOM 830 O O . PRO A 1 106 ? -13.858 -2.749 10.714 1.00 96.69 106 PRO A O 1
ATOM 833 N N . PHE A 1 107 ? -14.457 -0.780 11.616 1.00 96.44 107 PHE A N 1
ATOM 834 C CA . PHE A 1 107 ? -14.115 0.001 10.430 1.00 96.44 107 PHE A CA 1
ATOM 835 C C . PHE A 1 107 ? -12.599 0.058 10.221 1.00 96.44 107 PHE A C 1
ATOM 837 O O . PHE A 1 107 ? -12.132 -0.140 9.103 1.00 96.44 107 PHE A O 1
ATOM 844 N N . ALA A 1 108 ? -11.831 0.234 11.299 1.00 96.88 108 ALA A N 1
ATOM 845 C CA . ALA A 1 108 ? -10.374 0.247 11.253 1.00 96.88 108 ALA A CA 1
ATOM 846 C C . ALA A 1 108 ? -9.783 -1.078 10.769 1.00 96.88 108 ALA A C 1
ATOM 848 O O . ALA A 1 108 ? -8.909 -1.076 9.907 1.00 96.88 108 ALA A O 1
ATOM 849 N N . ALA A 1 109 ? -10.311 -2.206 11.250 1.00 97.69 109 ALA A N 1
ATOM 850 C CA . ALA A 1 109 ? -9.922 -3.532 10.783 1.00 97.69 109 ALA A CA 1
ATOM 851 C C . ALA A 1 109 ? -10.122 -3.662 9.272 1.00 97.69 109 ALA A C 1
ATOM 853 O O . ALA A 1 109 ? -9.196 -4.029 8.555 1.00 97.69 109 ALA A O 1
ATOM 854 N N . SER A 1 110 ? -11.292 -3.259 8.780 1.00 98.00 110 SER A N 1
ATOM 855 C CA . SER A 1 110 ? -11.550 -3.295 7.348 1.00 98.00 110 SER A CA 1
ATOM 856 C C . SER A 1 110 ? -10.712 -2.289 6.552 1.00 98.00 110 SER A C 1
ATOM 858 O O . SER A 1 110 ? -10.432 -2.522 5.377 1.00 98.00 110 SER A O 1
ATOM 860 N N . ALA A 1 111 ? -10.294 -1.181 7.158 1.00 98.00 111 ALA A N 1
ATOM 861 C CA . ALA A 1 111 ? -9.395 -0.240 6.513 1.00 98.00 111 ALA A CA 1
ATOM 862 C C . ALA A 1 111 ? -7.967 -0.779 6.376 1.00 98.00 111 ALA A C 1
ATOM 864 O O . ALA A 1 111 ? -7.335 -0.538 5.350 1.00 98.00 111 ALA A O 1
ATOM 865 N N . VAL A 1 112 ? -7.492 -1.575 7.339 1.00 97.88 112 VAL A N 1
ATOM 866 C CA . VAL A 1 112 ? -6.243 -2.337 7.189 1.00 97.88 112 VAL A CA 1
ATOM 867 C C . VAL A 1 112 ? -6.372 -3.350 6.048 1.00 97.88 112 VAL A C 1
ATOM 869 O O . VAL A 1 112 ? -5.489 -3.423 5.193 1.00 97.88 112 VAL A O 1
ATOM 872 N N . ASP A 1 113 ? -7.498 -4.062 5.964 1.00 98.06 113 ASP A N 1
ATOM 873 C CA . ASP A 1 113 ? -7.749 -5.013 4.872 1.00 98.06 113 ASP A CA 1
ATOM 874 C C . ASP A 1 113 ? -7.794 -4.307 3.500 1.00 98.06 113 ASP A C 1
ATOM 876 O O . ASP A 1 113 ? -7.312 -4.840 2.502 1.00 98.06 113 ASP A O 1
ATOM 880 N N . ALA A 1 114 ? -8.301 -3.070 3.440 1.00 98.12 114 ALA A N 1
ATOM 881 C CA . ALA A 1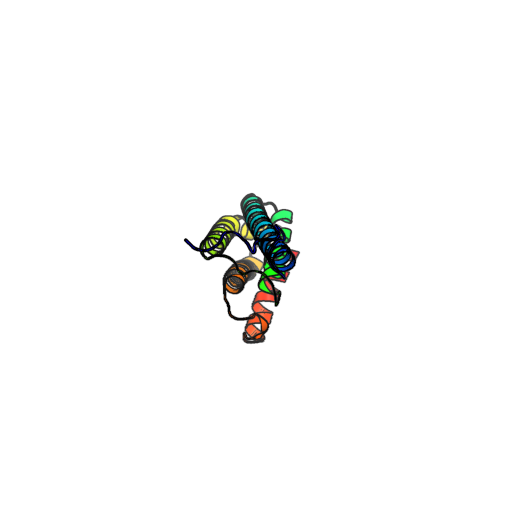 114 ? -8.270 -2.253 2.227 1.00 98.12 114 ALA A CA 1
ATOM 882 C C . ALA A 1 114 ? -6.839 -1.862 1.809 1.00 98.12 114 ALA A C 1
ATOM 884 O O . ALA A 1 114 ? -6.535 -1.833 0.616 1.00 98.12 114 ALA A O 1
ATOM 885 N N . VAL A 1 115 ? -5.938 -1.601 2.761 1.00 98.12 115 VAL A N 1
ATOM 886 C CA . VAL A 1 115 ? -4.511 -1.376 2.464 1.00 98.12 115 VAL A CA 1
ATOM 887 C C . VAL A 1 115 ? -3.866 -2.650 1.914 1.00 98.12 115 VAL A C 1
ATOM 889 O O . VAL A 1 115 ? -3.170 -2.586 0.901 1.00 98.12 115 VAL A O 1
ATOM 892 N N . ALA A 1 116 ? -4.157 -3.812 2.506 1.00 98.00 116 ALA A N 1
ATOM 893 C CA . ALA A 1 116 ? -3.707 -5.102 1.979 1.00 98.00 116 ALA A CA 1
ATOM 894 C C . ALA A 1 116 ? -4.234 -5.348 0.553 1.00 98.00 116 ALA A C 1
ATOM 896 O O . ALA A 1 116 ? -3.480 -5.764 -0.328 1.00 98.00 116 ALA A O 1
ATOM 897 N N . ALA A 1 117 ? -5.497 -5.003 0.288 1.00 96.75 117 ALA A N 1
ATOM 898 C CA . ALA A 1 117 ? -6.063 -5.067 -1.053 1.00 96.75 117 ALA A CA 1
ATOM 899 C C . ALA A 1 117 ? -5.292 -4.171 -2.037 1.00 96.75 117 ALA A C 1
ATOM 901 O O . ALA A 1 117 ? -4.955 -4.630 -3.122 1.00 96.75 117 ALA A O 1
ATOM 902 N N . LEU A 1 118 ? -4.930 -2.936 -1.667 1.00 96.81 118 LEU A N 1
ATOM 903 C CA . LEU A 1 118 ? -4.109 -2.071 -2.528 1.00 96.81 118 LEU A CA 1
ATOM 904 C C . LEU A 1 118 ? -2.734 -2.678 -2.844 1.00 96.81 118 LEU A C 1
ATOM 906 O O . LEU A 1 118 ? -2.278 -2.553 -3.979 1.00 96.81 118 LEU A O 1
ATOM 910 N N . ILE A 1 119 ? -2.093 -3.352 -1.884 1.00 97.19 119 ILE A N 1
ATOM 911 C CA . ILE A 1 119 ? -0.816 -4.053 -2.106 1.00 97.19 119 ILE A CA 1
ATOM 912 C C . ILE A 1 119 ? -0.994 -5.175 -3.139 1.00 97.19 119 ILE A C 1
ATOM 914 O O . ILE A 1 119 ? -0.219 -5.268 -4.092 1.00 97.19 119 ILE A O 1
ATOM 918 N N . VAL A 1 120 ? -2.050 -5.985 -3.008 1.00 95.56 120 VAL A N 1
ATOM 919 C CA . VAL A 1 120 ? -2.377 -7.029 -3.994 1.00 95.56 120 VAL A CA 1
ATOM 920 C C . VAL A 1 120 ? -2.621 -6.408 -5.369 1.00 95.56 120 VAL A C 1
ATOM 922 O O . VAL A 1 120 ? -2.005 -6.820 -6.349 1.00 95.56 120 VAL A O 1
ATOM 925 N N . MET A 1 121 ? -3.431 -5.355 -5.446 1.00 92.88 121 MET A N 1
ATOM 926 C CA . MET A 1 121 ? -3.745 -4.688 -6.711 1.00 92.88 121 MET A CA 1
ATOM 927 C C . MET A 1 121 ? -2.523 -4.033 -7.364 1.00 92.88 121 MET A C 1
ATOM 929 O O . MET A 1 121 ? -2.441 -3.987 -8.588 1.00 92.88 121 MET A O 1
ATOM 933 N N . TRP A 1 122 ? -1.551 -3.562 -6.578 1.00 93.81 122 TRP A N 1
ATOM 934 C CA . TRP A 1 122 ? -0.275 -3.061 -7.092 1.00 93.81 122 TRP A CA 1
ATOM 935 C C . TRP A 1 122 ? 0.582 -4.177 -7.716 1.00 93.81 122 TRP A C 1
ATOM 937 O O . TRP A 1 122 ? 1.346 -3.920 -8.644 1.00 93.81 122 TRP A O 1
ATOM 947 N N . SER A 1 123 ? 0.447 -5.424 -7.266 1.00 94.88 123 SER A N 1
ATOM 948 C CA . SER A 1 123 ? 1.135 -6.567 -7.888 1.00 94.88 123 SER A CA 1
ATOM 949 C C . SER A 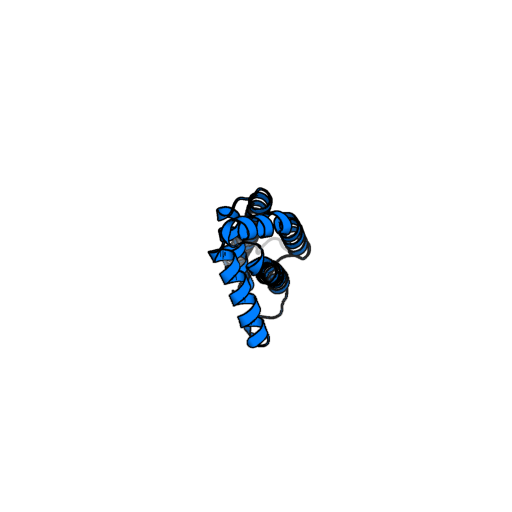1 123 ? 0.467 -7.073 -9.173 1.00 94.88 123 SER A C 1
ATOM 951 O O . SER A 1 123 ? 1.090 -7.782 -9.959 1.00 94.88 123 SER A O 1
ATOM 953 N N . GLU A 1 124 ? -0.802 -6.728 -9.401 1.00 91.44 124 GLU A N 1
ATOM 954 C CA . GLU A 1 124 ? -1.588 -7.260 -10.513 1.00 91.44 124 GLU A CA 1
ATOM 955 C C . GLU A 1 124 ? -1.344 -6.504 -11.826 1.00 91.44 124 GLU A C 1
ATOM 957 O O . GLU A 1 124 ? -1.093 -5.298 -11.868 1.00 91.44 124 GLU A O 1
ATOM 962 N N . ASN A 1 125 ? -1.478 -7.220 -12.944 1.00 87.06 125 ASN A N 1
ATOM 963 C CA . ASN A 1 125 ? -1.372 -6.624 -14.277 1.00 87.06 125 ASN A CA 1
ATOM 964 C C . ASN A 1 125 ? -2.617 -5.810 -14.661 1.00 87.06 125 ASN A C 1
ATOM 966 O O . ASN A 1 125 ? -2.532 -4.945 -15.531 1.00 87.06 125 ASN A O 1
ATOM 970 N N . GLU A 1 126 ? -3.755 -6.061 -14.008 1.00 86.19 126 GLU A N 1
ATOM 971 C CA . GLU A 1 126 ? -5.005 -5.356 -14.276 1.00 86.19 126 GLU A CA 1
ATOM 972 C C . GLU A 1 126 ? -4.927 -3.894 -13.790 1.00 86.19 126 GLU A C 1
ATOM 974 O O . GLU A 1 126 ? -4.674 -3.637 -12.604 1.00 86.19 126 GLU A O 1
ATOM 979 N N . PRO A 1 127 ? -5.139 -2.906 -14.677 1.00 81.75 127 PRO A N 1
ATOM 980 C CA . PRO A 1 127 ? -5.166 -1.502 -14.303 1.00 81.75 127 PRO A CA 1
ATOM 981 C C . PRO A 1 127 ? -6.206 -1.210 -13.222 1.00 81.75 127 PRO A C 1
ATOM 983 O O . PRO A 1 127 ? -7.341 -1.674 -13.281 1.00 81.75 127 PRO A O 1
ATOM 986 N N . TRP A 1 128 ? -5.869 -0.309 -12.293 1.00 84.00 128 TRP A N 1
ATOM 987 C CA . TRP A 1 128 ? -6.820 0.164 -11.284 1.00 84.00 128 TRP A CA 1
ATOM 988 C C . TRP A 1 128 ? -8.147 0.616 -11.898 1.00 84.00 128 TRP A C 1
ATOM 990 O O . TRP A 1 128 ? -9.185 0.366 -11.313 1.00 84.00 128 TRP A O 1
ATOM 1000 N N . ASN A 1 129 ? -8.140 1.264 -13.067 1.00 85.38 129 ASN A N 1
ATOM 1001 C CA . ASN A 1 129 ? -9.354 1.839 -13.653 1.00 85.38 129 ASN A CA 1
ATOM 1002 C C . ASN A 1 129 ? -10.334 0.827 -14.245 1.00 85.38 129 ASN A C 1
ATOM 1004 O O . ASN A 1 129 ? -11.483 1.210 -14.462 1.00 85.38 129 ASN A O 1
ATOM 1008 N N . ASP A 1 130 ? -9.904 -0.416 -14.446 1.00 89.25 130 ASP A N 1
ATOM 1009 C CA . ASP A 1 130 ? -10.732 -1.455 -15.061 1.00 89.25 130 ASP A CA 1
ATOM 1010 C C . ASP A 1 130 ? -11.626 -2.143 -14.014 1.00 89.25 130 ASP A C 1
ATOM 1012 O O . ASP A 1 130 ? -12.641 -2.754 -14.343 1.00 89.25 130 ASP A O 1
ATOM 1016 N N . ARG A 1 131 ? -11.328 -1.937 -12.724 1.00 88.31 131 ARG A N 1
ATOM 1017 C CA . ARG A 1 131 ? -12.109 -2.485 -11.612 1.00 88.31 131 ARG A CA 1
ATOM 1018 C C . ARG A 1 131 ? -13.439 -1.745 -11.401 1.00 88.31 131 ARG A C 1
ATOM 1020 O O . ARG A 1 131 ? -13.518 -0.528 -11.636 1.00 88.31 131 ARG A O 1
ATOM 1027 N N . PRO A 1 132 ? -14.463 -2.427 -10.840 1.00 94.69 132 PRO A N 1
ATOM 1028 C CA . PRO A 1 132 ? -15.742 -1.812 -10.491 1.00 94.69 132 PRO A CA 1
ATOM 1029 C C . PRO A 1 132 ? -15.562 -0.533 -9.674 1.00 94.69 132 PRO A C 1
ATOM 1031 O O . PRO A 1 132 ? -14.774 -0.481 -8.726 1.00 94.69 132 PRO A O 1
ATOM 1034 N N . ARG A 1 133 ? -16.284 0.525 -10.045 1.00 94.75 133 ARG A N 1
ATOM 1035 C CA . ARG A 1 133 ? -16.133 1.858 -9.443 1.00 94.75 133 ARG A CA 1
ATOM 1036 C C . ARG A 1 133 ? -16.378 1.837 -7.935 1.00 94.75 133 ARG A C 1
ATOM 1038 O O . ARG A 1 133 ? -15.675 2.519 -7.196 1.00 94.75 133 ARG A O 1
ATOM 1045 N N . GLU A 1 134 ? -17.353 1.058 -7.492 1.00 94.75 134 GLU A N 1
ATOM 1046 C CA . GLU A 1 134 ? -17.756 0.924 -6.095 1.00 94.75 134 GLU A CA 1
ATOM 1047 C C . GLU A 1 134 ? -16.629 0.311 -5.262 1.00 94.75 134 GLU A C 1
ATOM 1049 O O . GLU A 1 134 ? -16.279 0.863 -4.223 1.00 94.75 134 GLU A O 1
ATOM 1054 N N . LEU A 1 135 ? -15.996 -0.756 -5.766 1.00 93.12 135 LEU A N 1
ATOM 1055 C CA . LEU A 1 135 ? -14.838 -1.386 -5.128 1.00 93.12 135 LEU A CA 1
ATOM 1056 C C . LEU A 1 135 ? -13.676 -0.397 -5.001 1.00 93.12 135 LEU A C 1
ATOM 1058 O O . LEU A 1 135 ? -13.069 -0.274 -3.940 1.00 93.12 135 LEU A O 1
ATOM 1062 N N . ARG A 1 136 ? -13.384 0.334 -6.081 1.00 93.81 136 ARG A N 1
ATOM 1063 C CA . ARG A 1 136 ? -12.299 1.323 -6.104 1.00 93.81 136 ARG A CA 1
ATOM 1064 C C . ARG A 1 136 ? -12.509 2.413 -5.068 1.00 93.81 136 ARG A C 1
ATOM 1066 O O . ARG A 1 136 ? -11.589 2.739 -4.321 1.00 93.81 136 ARG A O 1
ATOM 1073 N N . ASN A 1 137 ? -13.718 2.962 -5.028 1.00 94.75 137 ASN A N 1
ATOM 1074 C CA . ASN A 1 137 ? -14.080 3.992 -4.067 1.00 94.75 137 ASN A CA 1
ATOM 1075 C C . ASN A 1 137 ? -13.993 3.460 -2.636 1.00 94.75 137 ASN A C 1
ATOM 1077 O O . ASN A 1 137 ? -13.376 4.110 -1.803 1.00 94.75 137 ASN A O 1
ATOM 1081 N N . ASP A 1 138 ? -14.549 2.279 -2.361 1.00 96.88 138 ASP A N 1
ATOM 1082 C CA . ASP A 1 138 ? -14.549 1.699 -1.017 1.00 96.88 138 ASP A CA 1
ATOM 1083 C C . ASP A 1 138 ? -13.121 1.456 -0.501 1.00 96.88 138 ASP A C 1
ATOM 1085 O O . ASP A 1 138 ? -12.749 1.967 0.557 1.00 96.88 138 ASP A O 1
ATOM 1089 N N . VAL A 1 139 ? -12.280 0.782 -1.292 1.00 96.81 139 VAL A N 1
ATOM 1090 C CA . VAL A 1 139 ? -10.879 0.507 -0.936 1.00 96.81 139 VAL A CA 1
ATOM 1091 C C . VAL A 1 139 ? -10.092 1.806 -0.745 1.00 96.81 139 VAL A C 1
ATOM 1093 O O . VAL A 1 139 ? -9.391 1.974 0.256 1.00 96.81 139 VAL A O 1
ATOM 1096 N N . HIS A 1 140 ? -10.223 2.755 -1.677 1.00 95.62 140 HIS A N 1
ATOM 1097 C CA . HIS A 1 140 ? -9.505 4.023 -1.595 1.00 95.62 140 HIS A CA 1
ATOM 1098 C C . HIS A 1 140 ? -9.934 4.850 -0.378 1.00 95.62 140 HIS A C 1
ATOM 1100 O O . HIS A 1 140 ? -9.073 5.349 0.349 1.00 95.62 140 HIS A O 1
ATOM 1106 N N . THR A 1 141 ? -11.241 4.971 -0.129 1.00 96.94 141 THR A N 1
ATOM 1107 C CA . THR A 1 141 ? -11.790 5.736 0.995 1.00 96.94 141 THR A CA 1
ATOM 1108 C C . THR A 1 141 ? -11.370 5.144 2.332 1.00 96.94 141 THR A C 1
ATOM 1110 O O . THR A 1 141 ? -10.964 5.898 3.213 1.00 96.94 141 THR A O 1
ATOM 1113 N N . ARG A 1 142 ? -11.403 3.817 2.492 1.00 98.12 142 ARG A N 1
ATOM 1114 C CA . ARG A 1 142 ? -10.973 3.176 3.742 1.00 98.12 142 ARG A CA 1
ATOM 1115 C C . ARG A 1 142 ? -9.478 3.358 3.997 1.00 98.12 142 ARG A C 1
ATOM 1117 O O . ARG A 1 142 ? -9.102 3.766 5.093 1.00 98.12 142 ARG A O 1
ATOM 1124 N N . ALA A 1 143 ? -8.634 3.141 2.987 1.00 97.31 143 ALA A N 1
ATOM 1125 C CA . ALA A 1 143 ? -7.195 3.373 3.116 1.00 97.31 143 ALA A CA 1
ATOM 1126 C C . ALA A 1 143 ? -6.878 4.850 3.422 1.00 97.31 143 ALA A C 1
ATOM 1128 O O . ALA A 1 143 ? -6.033 5.146 4.263 1.00 97.31 143 ALA A O 1
ATOM 1129 N N . LEU A 1 144 ? -7.585 5.786 2.776 1.00 96.94 144 LEU A N 1
ATOM 1130 C CA . LEU A 1 144 ? -7.436 7.219 3.031 1.00 96.94 144 LEU A CA 1
ATOM 1131 C C . LEU A 1 144 ? -7.858 7.593 4.454 1.00 96.94 144 LEU A C 1
ATOM 1133 O O . LEU A 1 144 ? -7.157 8.365 5.100 1.00 96.94 144 LEU A O 1
ATOM 1137 N N . TRP A 1 145 ? -8.974 7.043 4.931 1.00 97.44 145 TRP A N 1
ATOM 1138 C CA . TRP A 1 145 ? -9.425 7.242 6.303 1.00 97.44 145 TRP A CA 1
ATOM 1139 C C . TRP A 1 145 ? -8.368 6.749 7.295 1.00 97.44 145 TRP A C 1
ATOM 1141 O O . TRP A 1 145 ? -7.954 7.511 8.161 1.00 97.44 145 TRP A O 1
ATOM 1151 N N . LEU A 1 146 ? -7.843 5.531 7.118 1.00 96.69 146 LEU A N 1
ATOM 1152 C CA . LEU A 1 146 ? -6.834 4.986 8.032 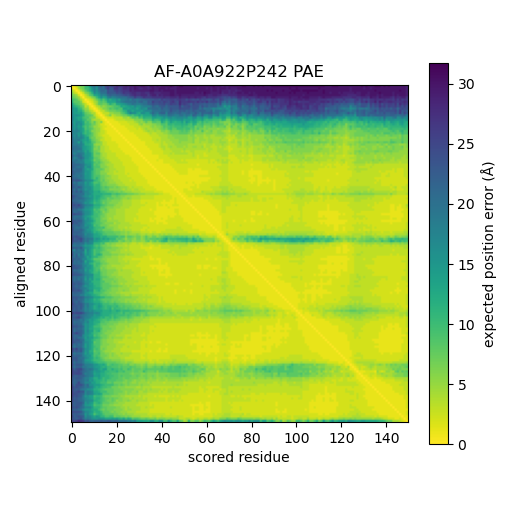1.00 96.69 146 LEU A CA 1
ATOM 1153 C C . LEU A 1 146 ? -5.571 5.851 8.073 1.00 96.69 146 LEU A C 1
ATOM 1155 O O . LEU A 1 146 ? -5.032 6.102 9.142 1.00 96.69 146 LEU A O 1
ATOM 1159 N N . ARG A 1 147 ? -5.140 6.364 6.917 1.00 95.88 147 ARG A N 1
ATOM 1160 C CA . ARG A 1 147 ? -3.998 7.281 6.811 1.00 95.88 147 ARG A CA 1
ATOM 1161 C C . ARG A 1 147 ? -4.183 8.581 7.601 1.00 95.88 147 ARG A C 1
ATOM 1163 O O . ARG A 1 147 ? -3.194 9.163 8.028 1.00 95.88 147 ARG A O 1
ATOM 1170 N N . GLN A 1 148 ? -5.417 9.076 7.702 1.00 94.00 148 GLN A N 1
ATOM 1171 C CA . GLN A 1 148 ? -5.746 10.333 8.386 1.00 94.00 148 GLN A CA 1
ATOM 1172 C C . GLN A 1 148 ? -5.917 10.162 9.898 1.00 94.00 148 GLN A C 1
ATOM 1174 O O . GLN A 1 148 ? -5.805 11.139 10.631 1.00 94.00 148 GLN A O 1
ATOM 1179 N N . GLU A 1 149 ? -6.227 8.947 10.343 1.00 90.44 149 GLU A N 1
ATOM 1180 C CA . GLU A 1 149 ? -6.474 8.629 11.755 1.00 90.44 149 GLU A CA 1
ATOM 1181 C C . GLU A 1 149 ? -5.235 8.027 12.441 1.00 90.44 149 GLU A C 1
ATOM 1183 O O . GLU A 1 149 ? -5.187 7.968 13.673 1.00 90.44 149 GLU A O 1
ATOM 1188 N N . ALA A 1 150 ? -4.239 7.614 11.646 1.00 80.06 150 ALA A N 1
ATOM 1189 C CA . ALA A 1 150 ? -2.853 7.366 12.044 1.00 80.06 150 ALA A CA 1
ATOM 1190 C C . ALA A 1 150 ? -2.158 8.685 12.405 1.00 80.06 150 ALA A C 1
ATOM 1192 O O . ALA A 1 150 ? -1.681 8.816 13.555 1.00 80.06 150 ALA A O 1
#

Mean predicted aligned error: 6.43 Å

pLDDT: mean 90.3, std 10.76, range [42.22, 98.12]

Organism: NCBI:txid1509405